Protein AF-A0AAW0JIJ4-F1 (afdb_monomer_lite)

Organism: Myodes glareolus (NCBI:txid447135)

Sequence (102 aa):
MRFAKKHNKEGLKKTQASNAKAMIACAEAIKALVKPQVVKPKVPKGPSHKPSRLAFIAHPKLGKQIRSFMPGVVGSKNQSPRFKPKHGPQRQLRLPKVPRPL

pLDDT: mean 72.73, std 14.58, range [45.72, 95.94]

Secondary structure (DSSP, 8-state):
-HHHHHHTTTTHHHHHHHHHHHHHHHHHHHHHHHSGGGS------PSPHHHHHHHHHH-TTTSHHHHHH-TTSS-----------------------PPPP-

Structure (mmCIF, N/CA/C/O backbone):
data_AF-A0AAW0JIJ4-F1
#
_entry.id   AF-A0AAW0JIJ4-F1
#
loop_
_atom_site.group_PDB
_atom_site.id
_atom_site.type_symbol
_atom_site.label_atom_id
_atom_site.label_alt_id
_atom_site.label_comp_id
_atom_site.label_asym_id
_atom_site.label_entity_id
_atom_site.label_seq_id
_atom_site.pdbx_PDB_ins_code
_atom_site.Cartn_x
_atom_site.Cartn_y
_atom_site.Cartn_z
_atom_site.occupancy
_atom_site.B_iso_or_equiv
_atom_site.auth_seq_id
_atom_site.auth_comp_id
_atom_site.auth_asym_id
_atom_site.auth_atom_id
_atom_site.pdbx_PDB_model_num
ATOM 1 N N . MET A 1 1 ? -34.547 11.414 13.249 1.00 81.56 1 MET A N 1
ATOM 2 C CA . MET A 1 1 ? -33.207 11.043 13.776 1.00 81.56 1 MET A CA 1
ATOM 3 C C . MET A 1 1 ? -32.451 12.222 14.432 1.00 81.56 1 MET A C 1
ATOM 5 O O . MET A 1 1 ? -31.273 12.421 14.161 1.00 81.56 1 MET A O 1
ATOM 9 N N . ARG A 1 2 ? -33.074 13.027 15.314 1.00 84.75 2 ARG A N 1
ATOM 10 C CA . ARG A 1 2 ? -32.368 14.144 15.9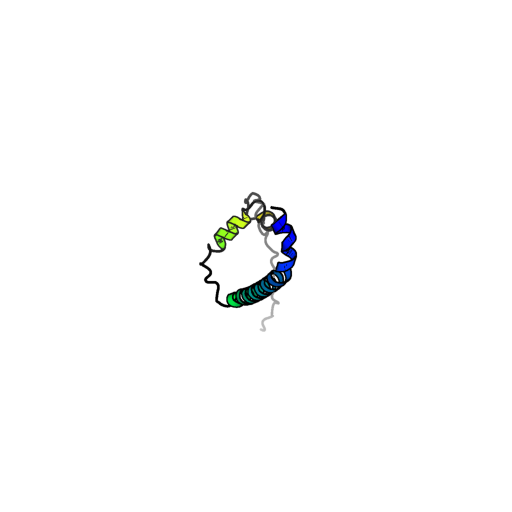96 1.00 84.75 2 ARG A CA 1
ATOM 11 C C . ARG A 1 2 ? -31.706 13.733 17.315 1.00 84.75 2 ARG A C 1
ATOM 13 O O . ARG A 1 2 ? -30.643 14.247 17.641 1.00 84.75 2 ARG A O 1
ATOM 20 N N . PHE A 1 3 ? -32.300 12.779 18.027 1.00 81.56 3 PHE A N 1
ATOM 21 C CA . PHE A 1 3 ? -31.826 12.337 19.339 1.00 81.56 3 PHE A CA 1
ATOM 22 C C . PHE A 1 3 ? -30.464 11.647 19.281 1.00 81.56 3 PHE A C 1
ATOM 24 O O . PHE A 1 3 ? -29.563 12.068 19.992 1.00 81.56 3 PHE A O 1
ATOM 31 N N . ALA A 1 4 ? -30.256 10.695 18.363 1.00 84.56 4 ALA A N 1
ATOM 32 C CA . ALA A 1 4 ? -28.953 10.046 18.192 1.00 84.56 4 ALA A CA 1
ATOM 33 C C . ALA A 1 4 ? -27.824 11.081 18.032 1.00 84.56 4 ALA A C 1
ATOM 35 O O . ALA A 1 4 ? -26.918 11.144 18.852 1.00 84.56 4 ALA A O 1
ATOM 36 N N . LYS A 1 5 ? -27.967 12.015 17.079 1.00 85.00 5 LYS A N 1
ATOM 37 C CA . LYS A 1 5 ? -26.973 13.066 16.806 1.00 85.00 5 LYS A CA 1
ATOM 38 C C . LYS A 1 5 ? -26.678 13.980 18.009 1.00 85.00 5 LYS A C 1
ATOM 40 O O . LYS A 1 5 ? -25.578 14.521 18.094 1.00 85.00 5 LYS A O 1
ATOM 45 N N . LYS A 1 6 ? -27.630 14.133 18.938 1.00 86.56 6 LYS A N 1
ATOM 46 C CA . LYS A 1 6 ? -27.484 14.913 20.178 1.00 86.56 6 LYS A CA 1
ATOM 47 C C . LYS A 1 6 ? -26.608 14.198 21.219 1.00 86.56 6 LYS A C 1
ATOM 49 O O . LYS A 1 6 ? -25.822 14.864 21.885 1.00 86.56 6 LYS A O 1
ATOM 54 N N . HIS A 1 7 ? -26.700 12.870 21.328 1.00 83.38 7 HIS A N 1
ATOM 55 C CA . HIS A 1 7 ? -25.998 12.075 22.352 1.00 83.38 7 HIS A CA 1
ATOM 56 C C . HIS A 1 7 ? -24.624 11.538 21.911 1.00 83.38 7 HIS A C 1
ATOM 58 O O . HIS A 1 7 ? -23.901 10.948 22.709 1.00 83.38 7 HIS A O 1
ATOM 64 N N . ASN A 1 8 ? -24.207 11.792 20.668 1.00 81.56 8 ASN A N 1
ATOM 65 C CA . ASN A 1 8 ? -22.920 11.339 20.123 1.00 81.56 8 ASN A CA 1
ATOM 66 C C . ASN A 1 8 ? -21.682 11.825 20.904 1.00 81.56 8 ASN A C 1
ATOM 68 O O . ASN A 1 8 ? -20.614 11.223 20.795 1.00 81.56 8 ASN A O 1
ATOM 72 N N . LYS A 1 9 ? -21.802 12.914 21.676 1.00 83.44 9 LYS A N 1
ATOM 73 C CA . LYS A 1 9 ? -20.700 13.455 22.487 1.00 83.44 9 LYS A CA 1
ATOM 74 C C . LYS A 1 9 ? -20.325 12.541 23.658 1.00 83.44 9 LYS A C 1
ATOM 76 O O . LYS A 1 9 ? -19.145 12.448 23.981 1.00 83.44 9 LYS A O 1
ATOM 81 N N . GLU A 1 10 ? -21.290 11.816 24.223 1.00 83.50 10 GLU A N 1
ATOM 82 C CA . GLU A 1 10 ? -21.082 10.920 25.372 1.00 83.50 10 GLU A CA 1
ATOM 83 C C . GLU A 1 10 ? -20.172 9.727 25.025 1.00 83.50 10 GLU A C 1
ATOM 85 O O . GLU A 1 10 ? -19.375 9.262 25.838 1.00 83.50 10 GLU A O 1
ATOM 90 N N . GLY A 1 11 ? -20.240 9.247 23.778 1.00 82.12 11 GLY A N 1
ATOM 91 C CA . GLY A 1 11 ? -19.422 8.133 23.284 1.00 82.12 11 GLY A CA 1
ATOM 92 C C . GLY A 1 11 ? -18.066 8.541 22.704 1.00 82.12 11 GLY A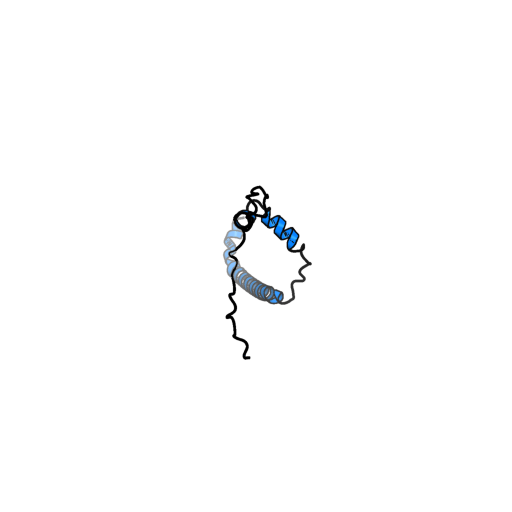 C 1
ATOM 93 O O . GLY A 1 11 ? -17.238 7.676 22.419 1.00 82.12 11 GLY A O 1
ATOM 94 N N . LEU A 1 12 ? -17.810 9.842 22.538 1.00 86.00 12 LEU A N 1
ATOM 95 C CA . LEU A 1 12 ? -16.690 10.340 21.737 1.00 86.00 12 LEU A CA 1
ATOM 96 C C . LEU A 1 12 ? -15.323 9.885 22.266 1.00 86.00 12 LEU A C 1
ATOM 98 O O . LEU A 1 12 ? -14.474 9.470 21.481 1.00 86.00 12 LEU A O 1
ATOM 102 N N . LYS A 1 13 ? -15.120 9.899 23.591 1.00 84.88 13 LYS A N 1
ATOM 103 C CA . LYS A 1 13 ? -13.848 9.484 24.215 1.00 84.88 13 LYS A CA 1
ATOM 104 C C . LYS A 1 13 ? -13.526 8.007 23.954 1.00 84.88 13 LYS A C 1
ATOM 106 O O . LYS A 1 13 ? -12.370 7.663 23.718 1.00 84.88 13 LYS A O 1
ATOM 111 N N . LYS A 1 14 ? -14.546 7.138 23.948 1.00 86.12 14 LYS A N 1
ATOM 112 C CA . LYS A 1 14 ? -14.394 5.700 23.666 1.00 86.12 14 LYS A CA 1
ATOM 113 C C . LYS A 1 14 ? -14.030 5.472 22.198 1.00 86.12 14 LYS A C 1
ATOM 115 O O . LYS A 1 14 ? -13.087 4.736 21.917 1.00 86.12 14 LYS A O 1
ATOM 120 N N . THR A 1 15 ? -14.707 6.177 21.291 1.00 89.75 15 THR A N 1
ATOM 121 C CA . THR A 1 15 ? -14.424 6.140 19.849 1.00 89.75 15 THR A CA 1
ATOM 122 C C . THR A 1 15 ? -13.035 6.691 19.519 1.00 89.75 15 THR A C 1
ATOM 124 O O . THR A 1 15 ? -12.327 6.143 18.681 1.00 89.75 15 THR A O 1
ATOM 127 N N . GLN A 1 16 ? -12.592 7.754 20.191 1.00 89.56 16 GLN A N 1
ATOM 128 C CA . GLN A 1 16 ? -11.262 8.321 19.965 1.00 89.56 16 GLN A CA 1
ATOM 129 C C . GLN A 1 16 ? -10.154 7.358 20.405 1.00 89.56 16 GLN A C 1
ATOM 131 O O . GLN A 1 16 ? -9.188 7.158 19.670 1.00 89.56 16 GLN A O 1
ATOM 136 N N . ALA A 1 17 ? -10.311 6.716 21.566 1.00 90.06 17 ALA A N 1
ATOM 137 C CA . ALA A 1 17 ? -9.351 5.731 22.054 1.00 90.06 17 ALA A CA 1
ATOM 138 C C . ALA A 1 17 ? -9.268 4.497 21.140 1.00 90.06 17 ALA A C 1
ATOM 140 O O . ALA A 1 17 ? -8.168 4.014 20.865 1.00 90.06 17 ALA A O 1
ATOM 141 N N . SER A 1 18 ? -10.400 3.998 20.628 1.00 92.44 18 SER A N 1
ATOM 142 C CA . SER A 1 18 ? -10.395 2.893 19.659 1.00 92.44 18 SER A CA 1
ATOM 143 C C . SER A 1 18 ? -9.764 3.299 18.328 1.00 92.44 18 SER A C 1
ATOM 145 O O . SER A 1 18 ? -8.981 2.534 17.770 1.00 92.44 18 SER A O 1
ATOM 147 N N . ASN A 1 19 ? -10.036 4.516 17.851 1.00 90.69 19 ASN A N 1
ATOM 148 C CA . ASN A 1 19 ? -9.466 5.021 16.602 1.00 90.69 19 ASN A CA 1
ATOM 149 C C . ASN A 1 19 ? -7.949 5.225 16.709 1.00 90.69 19 ASN A C 1
ATOM 151 O O . ASN A 1 19 ? -7.224 4.910 15.768 1.00 90.69 19 ASN A O 1
ATOM 155 N N . ALA A 1 20 ? -7.453 5.682 17.864 1.00 94.19 20 ALA A N 1
ATOM 156 C CA . ALA A 1 20 ? -6.019 5.790 18.120 1.00 94.19 20 ALA A CA 1
ATOM 157 C C . ALA A 1 20 ? -5.337 4.412 18.099 1.00 94.19 20 ALA A C 1
ATOM 159 O O . ALA A 1 20 ? -4.323 4.239 17.425 1.00 94.19 20 ALA A O 1
ATOM 160 N N . LYS A 1 21 ? -5.926 3.405 18.763 1.00 94.25 21 LYS A N 1
ATOM 161 C CA . LYS A 1 21 ? -5.421 2.020 18.729 1.00 94.25 21 LYS A CA 1
ATOM 162 C C . LYS A 1 21 ? -5.408 1.449 17.309 1.00 94.25 21 LYS A C 1
ATOM 164 O O . LYS A 1 21 ? -4.428 0.821 16.918 1.00 94.25 21 LYS A O 1
ATOM 169 N N . ALA A 1 22 ? -6.453 1.715 16.526 1.00 94.06 22 ALA A N 1
ATOM 170 C CA . ALA A 1 22 ? -6.521 1.299 15.129 1.00 94.06 22 ALA A CA 1
ATOM 171 C C . ALA A 1 22 ? -5.436 1.971 14.267 1.00 94.06 22 ALA A C 1
ATOM 173 O O . ALA A 1 22 ? -4.787 1.293 13.475 1.00 94.06 22 ALA A O 1
ATOM 174 N N . MET A 1 23 ? -5.174 3.273 14.447 1.00 95.94 23 MET A N 1
ATOM 175 C CA . MET A 1 23 ? -4.083 3.952 13.733 1.00 95.94 23 MET A CA 1
ATOM 176 C C . MET A 1 23 ? -2.705 3.390 14.088 1.00 95.94 23 MET A C 1
ATOM 178 O O . MET A 1 23 ? -1.876 3.230 13.193 1.00 95.94 23 MET A O 1
ATOM 182 N N . ILE A 1 24 ? -2.462 3.073 15.363 1.00 94.38 24 ILE A N 1
ATOM 183 C CA . ILE A 1 24 ? -1.200 2.464 15.807 1.00 94.38 24 ILE A CA 1
ATOM 184 C C . ILE A 1 24 ? -1.017 1.096 15.141 1.00 94.38 24 ILE A C 1
ATOM 186 O O . ILE A 1 24 ? 0.017 0.864 14.517 1.00 94.38 24 ILE A O 1
ATOM 190 N N . ALA A 1 25 ? -2.045 0.242 15.166 1.00 94.62 25 ALA A N 1
ATOM 191 C CA . ALA A 1 25 ? -2.014 -1.060 14.501 1.00 94.62 25 ALA A CA 1
ATOM 192 C C . ALA A 1 25 ? -1.767 -0.938 12.983 1.00 94.62 25 ALA A C 1
ATOM 194 O O . ALA A 1 25 ? -0.945 -1.666 12.425 1.00 94.62 25 ALA A O 1
ATOM 195 N N . CYS A 1 26 ? -2.409 0.024 12.309 1.00 92.75 26 CYS A N 1
ATOM 196 C CA . CYS A 1 26 ? -2.161 0.300 10.892 1.00 92.75 26 CYS A CA 1
ATOM 197 C C . CYS A 1 26 ? -0.718 0.764 10.637 1.00 92.75 26 CYS A C 1
ATOM 199 O O . CYS A 1 26 ? -0.094 0.336 9.668 1.00 92.75 26 CYS A O 1
ATOM 201 N N . ALA A 1 27 ? -0.160 1.618 11.497 1.00 92.94 27 ALA A N 1
ATOM 202 C CA . ALA A 1 27 ? 1.216 2.089 11.360 1.00 92.94 27 ALA A CA 1
ATOM 203 C C . ALA A 1 27 ? 2.236 0.956 11.561 1.00 92.94 27 ALA A C 1
ATOM 205 O O . ALA A 1 27 ? 3.233 0.887 10.838 1.00 92.94 27 ALA A O 1
ATOM 206 N N . GLU A 1 28 ? 1.989 0.054 12.511 1.00 89.69 28 GLU A N 1
ATOM 207 C CA . GLU A 1 28 ? 2.801 -1.147 12.725 1.00 89.69 28 GLU A CA 1
ATOM 208 C C . GLU A 1 28 ? 2.718 -2.104 11.534 1.00 89.69 28 GLU A C 1
ATOM 210 O O . GLU A 1 28 ? 3.757 -2.545 11.041 1.00 89.69 28 GLU A O 1
ATOM 215 N N . ALA A 1 29 ? 1.519 -2.334 10.996 1.00 89.19 29 ALA A N 1
ATOM 216 C CA . ALA A 1 29 ? 1.318 -3.146 9.799 1.00 89.19 29 ALA A CA 1
ATOM 217 C C . ALA A 1 29 ? 2.021 -2.554 8.566 1.00 89.19 29 ALA A C 1
ATOM 219 O O . ALA A 1 29 ? 2.654 -3.287 7.813 1.00 89.19 29 ALA A O 1
ATOM 220 N N . ILE A 1 30 ? 1.987 -1.229 8.376 1.00 89.12 30 ILE A N 1
ATOM 221 C CA . ILE A 1 30 ? 2.699 -0.565 7.272 1.00 89.12 30 ILE A CA 1
ATOM 222 C C . ILE A 1 30 ? 4.213 -0.687 7.455 1.00 89.12 30 ILE A C 1
ATOM 224 O O . ILE A 1 30 ? 4.912 -1.046 6.509 1.00 89.12 30 ILE A O 1
ATOM 228 N N . LYS A 1 31 ? 4.748 -0.462 8.663 1.00 87.88 31 LYS A N 1
ATOM 229 C CA . LYS A 1 31 ? 6.181 -0.688 8.947 1.00 87.88 31 LYS A CA 1
ATOM 230 C C . LYS A 1 31 ? 6.576 -2.141 8.671 1.00 87.88 31 LYS A C 1
ATOM 232 O O . LYS A 1 31 ? 7.644 -2.395 8.113 1.00 87.88 31 LYS A O 1
ATOM 237 N N . ALA A 1 32 ? 5.698 -3.073 9.025 1.00 83.94 32 ALA A N 1
ATOM 238 C CA . ALA A 1 32 ? 5.837 -4.493 8.760 1.00 83.94 32 ALA A CA 1
ATOM 239 C C . ALA A 1 32 ? 5.488 -4.901 7.323 1.00 83.94 32 ALA A C 1
ATOM 241 O O . ALA A 1 32 ? 5.667 -6.069 7.035 1.00 83.94 32 ALA A O 1
ATOM 242 N N . LEU A 1 33 ? 5.033 -4.000 6.437 1.00 79.25 33 LEU A N 1
ATOM 243 C CA . LEU A 1 33 ? 4.827 -4.212 4.990 1.00 79.25 33 LEU A CA 1
ATOM 244 C C . LEU A 1 33 ? 5.948 -3.580 4.148 1.00 79.25 33 LEU A C 1
ATOM 246 O O . LEU A 1 33 ? 6.386 -4.134 3.141 1.00 79.25 33 LEU A O 1
ATOM 250 N N . VAL A 1 34 ? 6.474 -2.442 4.591 1.00 75.38 34 VAL A N 1
ATOM 251 C CA . VAL A 1 34 ? 7.626 -1.789 3.960 1.00 75.38 34 VAL A CA 1
ATOM 252 C C . VAL A 1 34 ? 8.893 -2.641 4.123 1.00 75.38 34 VAL A C 1
ATOM 254 O O . VAL A 1 34 ? 9.707 -2.710 3.207 1.00 75.38 34 VAL A O 1
ATOM 257 N N . LYS A 1 35 ? 9.038 -3.357 5.246 1.00 67.62 35 LYS A N 1
ATOM 258 C CA . LYS A 1 35 ? 10.157 -4.283 5.504 1.00 67.62 35 LYS A CA 1
ATOM 259 C C . LYS A 1 35 ? 10.102 -5.661 4.794 1.00 67.62 35 LYS A C 1
ATOM 261 O O . LYS A 1 35 ? 11.159 -6.116 4.365 1.00 67.62 35 LYS A O 1
ATOM 266 N N . PRO A 1 36 ? 8.965 -6.361 4.607 1.00 63.47 36 PRO A N 1
ATOM 267 C CA . PRO A 1 36 ? 8.909 -7.690 3.990 1.00 63.47 36 PRO A CA 1
ATOM 268 C C . PRO A 1 36 ? 9.190 -7.703 2.492 1.00 63.47 36 PRO A C 1
ATOM 270 O O . PRO A 1 36 ? 9.327 -8.785 1.935 1.00 63.47 36 PRO A O 1
ATOM 273 N N . GLN A 1 37 ? 9.370 -6.553 1.835 1.00 59.28 37 GLN A N 1
ATOM 274 C CA . GLN A 1 37 ? 9.896 -6.528 0.463 1.00 59.28 37 GLN A CA 1
ATOM 275 C C . GLN A 1 37 ? 11.345 -7.050 0.353 1.00 59.28 37 GLN A C 1
ATOM 277 O O . GLN A 1 37 ? 11.828 -7.276 -0.753 1.00 59.28 37 GLN A O 1
ATOM 282 N N . VAL A 1 38 ? 12.026 -7.309 1.480 1.00 57.62 38 VAL A N 1
ATOM 283 C CA . VAL A 1 38 ? 13.291 -8.070 1.520 1.00 57.62 38 VAL A CA 1
ATOM 284 C C . VAL A 1 38 ? 13.078 -9.552 1.162 1.00 57.62 38 VAL A C 1
ATOM 286 O O . VAL A 1 38 ? 14.008 -10.228 0.714 1.00 57.62 38 VAL A O 1
ATOM 289 N N . VAL A 1 39 ? 11.849 -10.068 1.275 1.00 61.59 39 VAL A N 1
ATOM 290 C CA . VAL A 1 39 ? 11.481 -11.360 0.694 1.00 61.59 39 VAL A CA 1
ATOM 291 C C . VAL A 1 39 ? 11.296 -11.127 -0.798 1.00 61.59 39 VAL A C 1
ATOM 293 O O . VAL A 1 39 ? 10.277 -10.584 -1.216 1.00 61.59 39 VAL A O 1
ATOM 296 N N . LYS A 1 40 ? 12.335 -11.482 -1.568 1.00 63.78 40 LYS A N 1
ATOM 297 C CA . LYS A 1 40 ? 12.416 -11.411 -3.036 1.00 63.78 40 LYS A CA 1
ATOM 298 C C . LYS A 1 40 ? 11.019 -11.354 -3.659 1.00 63.78 40 LYS A C 1
ATOM 300 O O . LYS A 1 40 ? 10.322 -12.374 -3.597 1.00 63.78 40 LYS A O 1
ATOM 305 N N . PRO A 1 41 ? 10.601 -10.226 -4.267 1.00 64.38 41 PRO A N 1
ATOM 306 C CA . PRO A 1 41 ? 9.399 -10.246 -5.073 1.00 64.38 41 PRO A CA 1
ATOM 307 C C . PRO A 1 41 ? 9.581 -11.396 -6.054 1.00 64.38 41 PRO A C 1
ATOM 309 O O . PRO A 1 41 ? 10.609 -11.500 -6.729 1.00 64.38 41 PRO A O 1
ATOM 312 N N . LYS A 1 42 ? 8.634 -12.330 -6.049 1.00 68.19 42 LYS A N 1
ATOM 313 C CA . LYS A 1 42 ? 8.603 -13.462 -6.970 1.00 68.19 42 LYS A CA 1
ATOM 314 C C . LYS A 1 42 ? 8.196 -12.875 -8.316 1.00 68.19 42 LYS A C 1
ATOM 316 O O . LYS A 1 42 ? 7.070 -13.056 -8.755 1.00 68.19 42 LYS A O 1
ATOM 321 N N . VAL A 1 43 ? 9.067 -12.032 -8.878 1.00 64.31 43 VAL A N 1
ATOM 322 C CA . VAL A 1 43 ? 8.801 -11.263 -10.084 1.00 64.31 43 VAL A CA 1
ATOM 323 C C . VAL A 1 43 ? 8.562 -12.317 -11.152 1.00 64.31 43 VAL A C 1
ATOM 325 O O . VAL A 1 43 ? 9.496 -13.069 -11.463 1.00 64.31 43 VAL A O 1
ATOM 328 N N . PRO A 1 44 ? 7.331 -12.462 -11.673 1.00 67.81 44 PRO A N 1
ATOM 329 C CA . PRO A 1 44 ? 7.153 -13.286 -12.848 1.00 67.81 44 PRO A CA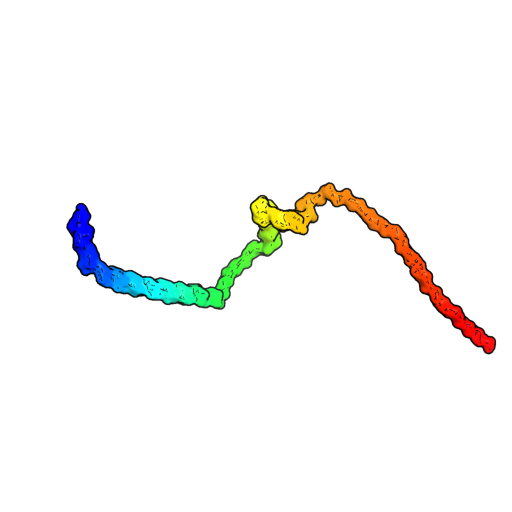 1
ATOM 330 C C . PRO A 1 44 ? 8.078 -12.686 -13.900 1.00 67.81 44 PRO A C 1
ATOM 332 O O .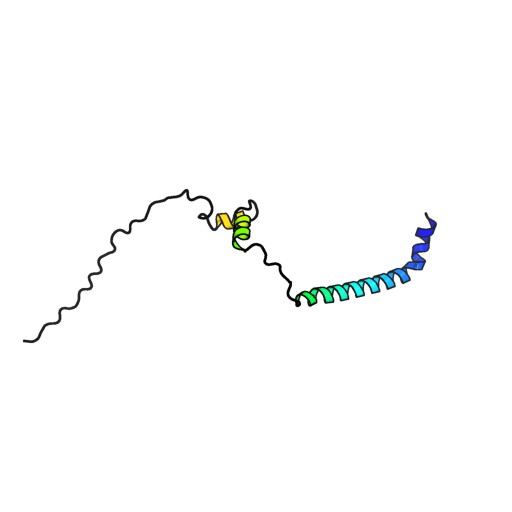 PRO A 1 44 ? 8.164 -11.461 -14.012 1.00 67.81 44 PRO A O 1
ATOM 335 N N . LYS A 1 45 ? 8.837 -13.533 -14.601 1.00 65.94 45 LYS A N 1
ATOM 336 C CA . LYS A 1 45 ? 9.694 -13.105 -15.710 1.00 65.94 45 LYS A CA 1
ATOM 337 C C . LYS A 1 45 ? 8.823 -12.269 -16.647 1.00 65.94 45 LYS A C 1
ATOM 339 O O . LYS A 1 45 ? 8.004 -12.819 -17.377 1.00 65.94 45 LYS A O 1
ATOM 344 N N . GLY A 1 46 ? 8.936 -10.946 -16.538 1.00 65.12 46 GLY A N 1
ATOM 345 C CA . GLY A 1 46 ? 8.145 -10.021 -17.332 1.00 65.12 46 GLY A CA 1
ATOM 346 C C . GLY A 1 46 ? 8.460 -10.219 -18.811 1.00 65.12 46 GLY A C 1
ATOM 347 O O . GLY A 1 46 ? 9.486 -10.831 -19.139 1.00 65.12 46 GLY A O 1
ATOM 348 N N . PRO A 1 47 ? 7.608 -9.711 -19.720 1.00 64.62 47 PRO A N 1
ATOM 349 C CA . PRO A 1 47 ? 7.927 -9.729 -21.140 1.00 64.62 47 PRO A CA 1
ATOM 350 C C . PRO A 1 47 ? 9.336 -9.167 -21.315 1.00 64.62 47 PRO A C 1
ATOM 352 O O . PRO A 1 47 ? 9.678 -8.141 -20.719 1.00 64.62 47 PRO A O 1
ATOM 355 N N . SER A 1 48 ? 10.172 -9.896 -22.059 1.00 66.56 48 SER A N 1
ATOM 356 C CA . SER A 1 48 ? 11.580 -9.544 -22.226 1.00 66.56 48 SER A CA 1
ATOM 357 C C . SER A 1 48 ? 11.708 -8.053 -22.559 1.00 66.56 48 SER A C 1
ATOM 359 O O . SER A 1 48 ? 10.885 -7.480 -23.270 1.00 66.56 48 SER A O 1
ATOM 361 N N . HIS A 1 49 ? 12.718 -7.380 -22.009 1.00 68.62 49 HIS A N 1
ATOM 362 C CA . HIS A 1 49 ? 12.818 -5.916 -22.088 1.00 68.62 49 HIS A CA 1
ATOM 363 C C . HIS A 1 49 ? 12.824 -5.364 -23.529 1.00 68.62 49 HIS A C 1
ATOM 365 O O . HIS A 1 49 ? 12.546 -4.184 -23.729 1.00 68.62 49 HIS A O 1
ATOM 371 N N . LYS A 1 50 ? 13.125 -6.192 -24.541 1.00 75.44 50 LYS A N 1
ATOM 372 C CA . LYS A 1 50 ? 13.221 -5.792 -25.953 1.00 75.44 50 LYS A CA 1
ATOM 373 C C . LYS A 1 50 ? 11.861 -5.393 -26.567 1.00 75.44 50 LYS A C 1
ATOM 375 O O . LYS A 1 50 ? 11.757 -4.240 -26.984 1.00 75.44 50 LYS A O 1
ATOM 380 N N . PRO A 1 51 ? 10.818 -6.248 -26.609 1.00 76.62 51 PRO A N 1
ATOM 381 C CA . PRO A 1 51 ? 9.494 -5.862 -27.110 1.00 76.62 51 PRO A CA 1
ATOM 382 C C . PRO A 1 51 ? 8.865 -4.709 -26.316 1.00 76.62 51 PRO A C 1
ATOM 384 O O . PRO A 1 51 ? 8.356 -3.764 -26.916 1.00 76.62 51 PRO A O 1
ATOM 387 N N . SER A 1 52 ? 8.984 -4.717 -24.985 1.00 81.00 52 SER A N 1
ATOM 388 C CA . SER A 1 52 ? 8.471 -3.636 -24.129 1.00 81.00 52 SER A CA 1
ATOM 389 C C . SER A 1 52 ? 9.139 -2.289 -24.436 1.00 81.00 52 SER A C 1
ATOM 391 O O . SER A 1 52 ? 8.480 -1.250 -24.464 1.00 81.00 52 SER A O 1
ATOM 393 N N . ARG A 1 53 ? 10.444 -2.297 -24.744 1.00 82.06 53 ARG A N 1
ATOM 394 C CA . ARG A 1 53 ? 11.192 -1.101 -25.154 1.00 82.06 53 ARG A CA 1
ATOM 395 C C . ARG A 1 53 ? 10.746 -0.583 -26.520 1.00 82.06 53 ARG A C 1
ATOM 397 O O . ARG A 1 53 ? 10.617 0.626 -26.680 1.00 82.06 53 ARG A O 1
ATOM 404 N N . LEU A 1 54 ? 10.488 -1.462 -27.488 1.00 83.94 54 LEU A N 1
ATOM 405 C CA . LEU A 1 54 ? 9.991 -1.050 -28.807 1.00 83.94 54 LEU A CA 1
ATOM 406 C C . LEU A 1 54 ? 8.595 -0.425 -28.713 1.00 83.94 54 LEU A C 1
ATOM 408 O O . LEU A 1 54 ? 8.371 0.638 -29.290 1.00 83.94 54 LEU A O 1
ATOM 412 N N . ALA A 1 55 ? 7.699 -1.014 -27.920 1.00 85.19 55 ALA A N 1
ATOM 413 C CA . ALA A 1 55 ? 6.380 -0.444 -27.654 1.00 85.19 55 ALA A CA 1
ATOM 414 C C . ALA A 1 55 ? 6.478 0.945 -26.993 1.00 85.19 55 ALA A C 1
ATOM 416 O O . ALA A 1 55 ? 5.780 1.875 -27.393 1.00 85.19 55 ALA A O 1
ATOM 417 N N . PHE A 1 56 ? 7.401 1.121 -26.041 1.00 83.94 56 PHE A N 1
ATOM 418 C CA . PHE A 1 56 ? 7.648 2.412 -25.391 1.00 83.94 56 PHE A CA 1
ATOM 419 C C . PHE A 1 56 ? 8.180 3.481 -26.362 1.00 83.94 56 PHE A C 1
ATOM 421 O O . PHE A 1 56 ? 7.756 4.636 -26.309 1.00 83.94 56 PHE A O 1
ATOM 428 N N . ILE A 1 57 ? 9.061 3.101 -27.295 1.00 85.31 57 ILE A N 1
ATOM 429 C CA . ILE A 1 57 ? 9.603 3.997 -28.332 1.00 85.31 57 ILE A CA 1
ATOM 430 C C . ILE A 1 57 ? 8.532 4.365 -29.370 1.00 85.31 57 ILE A C 1
ATOM 432 O O . ILE A 1 57 ? 8.463 5.521 -29.800 1.00 85.31 57 ILE A O 1
ATOM 436 N N . ALA A 1 58 ? 7.675 3.416 -29.751 1.00 85.25 58 ALA A N 1
ATOM 437 C CA . ALA A 1 58 ? 6.553 3.652 -30.658 1.00 85.25 58 ALA A CA 1
ATOM 438 C C . ALA A 1 58 ? 5.428 4.478 -30.003 1.00 85.25 58 ALA A C 1
ATOM 440 O O . ALA A 1 58 ? 4.637 5.106 -3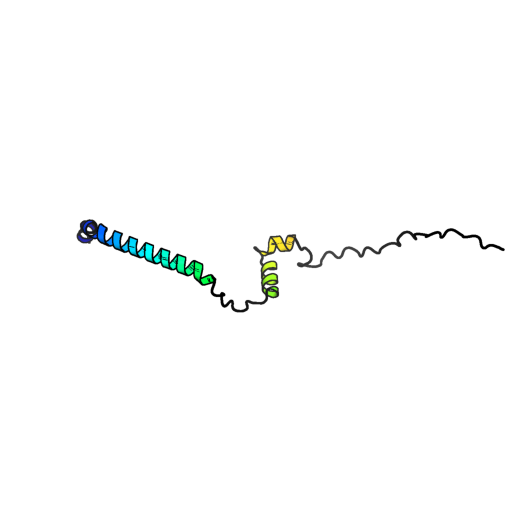0.705 1.00 85.25 58 ALA A O 1
ATOM 441 N N . HIS A 1 59 ? 5.373 4.536 -28.666 1.00 87.62 59 HIS A N 1
ATOM 442 C CA . HIS A 1 59 ? 4.303 5.221 -27.948 1.00 87.62 59 HIS A CA 1
ATOM 443 C C . HIS A 1 59 ? 4.294 6.735 -28.246 1.00 87.62 59 HIS A C 1
ATOM 445 O O . HIS A 1 59 ? 5.308 7.416 -28.041 1.00 87.62 59 HIS A O 1
ATOM 451 N N . PRO A 1 60 ? 3.165 7.320 -28.686 1.00 82.25 60 PRO A N 1
ATOM 452 C CA . PRO A 1 60 ? 3.127 8.681 -29.222 1.00 82.25 60 PRO A CA 1
ATOM 453 C C . PRO A 1 60 ? 3.547 9.742 -28.198 1.00 82.25 60 PRO A C 1
ATOM 455 O O . PRO A 1 60 ? 4.326 10.633 -28.538 1.00 82.25 60 PRO A O 1
ATOM 458 N N . LYS A 1 61 ? 3.125 9.600 -26.934 1.00 84.00 61 LYS A N 1
ATOM 459 C CA . LYS A 1 61 ? 3.457 10.542 -25.848 1.00 84.00 61 LYS A CA 1
ATOM 460 C C . LYS A 1 61 ? 4.802 10.250 -25.178 1.00 84.00 61 LYS A C 1
ATOM 462 O O . LYS A 1 61 ? 5.567 11.166 -24.911 1.00 84.00 61 LYS A O 1
ATOM 467 N N . LEU A 1 62 ? 5.090 8.973 -24.926 1.00 83.62 62 LEU A N 1
ATOM 468 C CA . LEU A 1 62 ? 6.211 8.550 -24.073 1.00 83.62 62 LEU A CA 1
ATOM 469 C C . LEU A 1 62 ? 7.515 8.398 -24.869 1.00 83.62 62 LEU A C 1
ATOM 471 O O . LEU A 1 62 ? 8.590 8.704 -24.367 1.00 83.62 62 LEU A O 1
ATOM 475 N N . GLY A 1 63 ? 7.428 8.012 -26.144 1.00 81.31 63 GLY A N 1
ATOM 476 C CA . GLY A 1 63 ? 8.590 7.828 -27.011 1.00 81.31 63 GLY A CA 1
ATOM 477 C C . GLY A 1 63 ? 9.077 9.097 -27.717 1.00 81.31 63 GLY A C 1
ATOM 478 O O . GLY A 1 63 ? 10.045 9.020 -28.469 1.00 81.31 63 GLY A O 1
ATOM 479 N N . LYS A 1 64 ? 8.445 10.266 -27.519 1.00 83.69 64 LYS A N 1
ATOM 480 C CA . LYS A 1 64 ? 8.780 11.505 -28.257 1.00 83.69 64 LYS A CA 1
ATOM 481 C C . LYS A 1 64 ? 10.244 11.912 -28.070 1.00 83.69 64 LYS A C 1
ATOM 483 O O . LYS A 1 64 ? 10.927 12.168 -29.054 1.00 83.69 64 LYS A O 1
ATOM 488 N N . GLN A 1 65 ? 10.719 11.901 -26.825 1.00 81.50 65 GLN A N 1
ATOM 489 C CA . GLN A 1 65 ? 12.089 12.285 -26.473 1.00 81.50 65 GLN A CA 1
ATOM 490 C C . GLN A 1 65 ? 13.134 11.287 -26.995 1.00 81.50 65 GLN A C 1
ATOM 492 O O . GLN A 1 65 ? 14.234 11.666 -27.389 1.00 81.50 65 GLN A O 1
ATOM 497 N N . ILE A 1 66 ? 12.784 10.000 -27.046 1.00 81.75 66 ILE A N 1
ATOM 498 C CA . ILE A 1 66 ? 13.688 8.960 -27.548 1.00 81.75 66 ILE A CA 1
ATOM 499 C C . ILE A 1 66 ? 13.778 9.019 -29.075 1.00 81.75 66 ILE A C 1
ATOM 501 O O . ILE A 1 66 ? 14.868 8.892 -29.629 1.00 81.75 66 ILE A O 1
ATOM 505 N N . ARG A 1 67 ? 12.655 9.267 -29.763 1.00 77.44 67 ARG A N 1
ATOM 506 C CA . ARG A 1 67 ? 12.621 9.433 -31.225 1.00 77.44 67 ARG A CA 1
ATOM 507 C C . ARG A 1 67 ? 13.397 10.664 -31.692 1.00 77.44 67 ARG A C 1
ATOM 509 O O . ARG A 1 67 ? 14.029 10.598 -32.737 1.00 77.44 67 ARG A O 1
ATOM 516 N N . SER A 1 68 ? 13.399 11.753 -30.919 1.00 75.00 68 SER A N 1
ATOM 517 C CA . SER A 1 68 ? 14.228 12.927 -31.231 1.00 75.00 68 SER A CA 1
ATOM 518 C C . SER A 1 68 ? 15.723 12.679 -31.019 1.00 75.00 68 SER A C 1
ATOM 520 O O . SER A 1 68 ? 16.536 13.257 -31.728 1.00 75.00 68 SER A O 1
ATOM 522 N N . PHE A 1 69 ? 16.091 11.822 -30.060 1.00 71.19 69 PHE A N 1
ATOM 523 C CA . PHE A 1 69 ? 17.489 11.490 -29.765 1.00 71.19 69 PHE A CA 1
ATOM 524 C C . PHE A 1 69 ? 18.066 10.424 -30.712 1.00 71.19 69 PHE A C 1
ATOM 526 O O . PHE A 1 69 ? 19.260 10.429 -30.997 1.00 71.19 69 PHE A O 1
ATOM 533 N N . MET A 1 70 ? 17.227 9.522 -31.234 1.00 66.12 70 MET A N 1
ATOM 534 C CA . MET A 1 70 ? 17.626 8.492 -32.198 1.00 66.12 70 MET A CA 1
ATOM 535 C C . MET A 1 70 ? 16.860 8.619 -33.524 1.00 66.12 70 MET A C 1
ATOM 537 O O . MET A 1 70 ? 15.936 7.836 -33.776 1.00 66.12 70 MET A O 1
ATOM 541 N N . PRO A 1 71 ? 17.270 9.536 -34.420 1.00 58.09 71 PRO A N 1
ATOM 542 C CA . PRO A 1 71 ? 16.612 9.721 -35.715 1.00 58.09 71 PRO A CA 1
ATOM 543 C C . PRO A 1 71 ? 16.686 8.482 -36.632 1.00 58.09 71 PRO A C 1
ATOM 545 O O . PRO A 1 71 ? 15.964 8.411 -37.617 1.00 58.09 71 PRO A O 1
ATOM 548 N N . GLY A 1 72 ? 17.515 7.478 -36.313 1.00 58.00 72 GLY A N 1
ATOM 549 C CA . GLY A 1 72 ? 17.697 6.265 -37.123 1.00 58.00 72 GLY A CA 1
ATOM 550 C C . GLY A 1 72 ? 16.715 5.111 -36.873 1.00 58.00 72 GLY A C 1
ATOM 551 O O . GLY A 1 72 ? 16.773 4.125 -37.601 1.00 58.00 72 GLY A O 1
ATOM 552 N N . VAL A 1 73 ? 15.831 5.183 -35.866 1.00 58.34 73 VAL A N 1
ATOM 553 C CA . VAL A 1 73 ? 14.857 4.097 -35.576 1.00 58.34 73 VAL A CA 1
ATOM 554 C C . VAL A 1 73 ? 13.494 4.336 -36.230 1.00 58.34 73 VAL A C 1
ATOM 556 O O . VAL A 1 73 ? 12.730 3.395 -36.431 1.00 58.34 73 VAL A O 1
ATOM 559 N N . VAL A 1 74 ? 13.201 5.572 -36.631 1.00 57.91 74 VAL A N 1
ATOM 560 C CA . VAL A 1 74 ? 12.003 5.910 -37.403 1.00 57.91 74 VAL A CA 1
ATOM 561 C C . VAL A 1 74 ? 12.441 6.358 -38.787 1.00 57.91 74 VAL A C 1
ATOM 563 O O . VAL A 1 74 ? 12.846 7.494 -38.975 1.00 57.91 74 VAL A O 1
ATOM 566 N N . GLY A 1 75 ? 12.343 5.444 -39.752 1.00 50.56 75 GLY A N 1
ATOM 567 C CA . GLY A 1 75 ? 12.370 5.771 -41.175 1.00 50.56 75 GLY A CA 1
ATOM 568 C C . GLY A 1 75 ? 13.709 6.292 -41.693 1.00 50.56 75 GLY A C 1
ATOM 569 O O . GLY A 1 75 ? 13.954 7.491 -41.754 1.00 50.56 75 GLY A O 1
ATOM 570 N N . SER A 1 76 ? 14.523 5.372 -42.209 1.00 55.59 76 SER A N 1
ATOM 571 C CA . SER A 1 76 ? 15.530 5.686 -43.223 1.00 55.59 76 SER A CA 1
ATOM 572 C C . SER A 1 76 ? 14.862 6.402 -44.406 1.00 55.59 76 SER A C 1
ATOM 574 O O . SER A 1 76 ? 14.261 5.762 -45.267 1.00 55.59 76 SER A O 1
ATOM 576 N N . LYS A 1 77 ? 14.916 7.736 -44.431 1.00 51.56 77 LYS A N 1
ATOM 577 C CA . LYS A 1 77 ? 14.622 8.541 -45.628 1.00 51.56 77 LYS A CA 1
ATOM 578 C C . LYS A 1 77 ? 15.658 9.620 -45.924 1.00 51.56 77 LYS A C 1
ATOM 580 O O . LYS A 1 77 ? 15.452 10.405 -46.835 1.00 51.56 77 LYS A O 1
ATOM 585 N N . ASN A 1 78 ? 16.812 9.581 -45.261 1.00 49.16 78 ASN A N 1
ATOM 586 C CA . ASN A 1 78 ? 17.961 10.390 -45.651 1.00 49.16 78 ASN A CA 1
ATOM 587 C C . ASN A 1 78 ? 19.123 9.458 -46.008 1.00 49.16 78 ASN A C 1
ATOM 589 O O . ASN A 1 78 ? 20.083 9.316 -45.254 1.00 49.16 78 ASN A O 1
ATOM 593 N N . GLN A 1 79 ? 19.029 8.795 -47.164 1.00 58.09 79 GLN A N 1
ATOM 594 C CA . GLN A 1 79 ? 20.251 8.397 -47.856 1.00 58.09 79 GLN A CA 1
ATOM 595 C C . GLN A 1 79 ? 20.906 9.687 -48.360 1.00 58.09 79 GLN A C 1
ATOM 597 O O . GLN A 1 79 ? 20.467 10.252 -49.354 1.00 58.09 79 GLN A O 1
ATOM 602 N N . SER A 1 80 ? 21.938 10.150 -47.660 1.00 49.50 80 SER A N 1
ATOM 603 C CA . SER A 1 80 ? 22.875 11.155 -48.170 1.00 49.50 80 SER A CA 1
ATOM 604 C C . SER A 1 80 ? 24.284 10.563 -48.187 1.00 49.50 80 SER A C 1
ATOM 606 O O . SER A 1 80 ? 24.583 9.645 -47.419 1.00 49.50 80 SER A O 1
ATOM 608 N N . PRO A 1 81 ? 25.104 10.974 -49.163 1.00 46.66 81 PRO A N 1
ATOM 609 C CA . PRO A 1 81 ? 25.860 10.054 -49.997 1.00 46.66 81 PRO A CA 1
ATOM 610 C C . PRO A 1 81 ? 27.069 9.476 -49.273 1.00 46.66 81 PRO A C 1
ATOM 612 O O . PRO A 1 81 ? 27.726 10.141 -48.476 1.00 46.66 81 PRO A O 1
ATOM 615 N N . ARG A 1 82 ? 27.385 8.223 -49.619 1.00 46.09 82 ARG A N 1
ATOM 616 C CA . ARG A 1 82 ? 28.628 7.539 -49.250 1.00 46.09 82 ARG A CA 1
ATOM 617 C C . ARG A 1 82 ? 29.807 8.488 -49.468 1.00 46.09 82 ARG A C 1
ATOM 619 O O . ARG A 1 82 ? 30.175 8.760 -50.611 1.00 46.09 82 ARG A O 1
ATOM 626 N N . PHE A 1 83 ? 30.409 8.960 -48.379 1.00 45.72 83 PHE A N 1
ATOM 627 C CA . PHE A 1 83 ? 31.698 9.632 -48.420 1.00 45.72 83 PHE A CA 1
ATOM 628 C C . PHE A 1 83 ? 32.707 8.594 -48.919 1.00 45.72 83 PHE A C 1
ATOM 630 O O . PHE A 1 83 ? 33.128 7.712 -48.173 1.00 45.72 83 PHE A O 1
ATOM 637 N N . LYS A 1 84 ? 33.028 8.617 -50.216 1.00 51.94 84 LYS A N 1
ATOM 638 C CA . LYS A 1 84 ? 34.152 7.836 -50.729 1.00 51.94 84 LYS A CA 1
ATOM 639 C C . LYS A 1 84 ? 35.412 8.509 -50.186 1.00 51.94 84 LYS A C 1
ATOM 641 O O . LYS A 1 84 ? 35.621 9.681 -50.508 1.00 51.94 84 LYS A O 1
ATOM 646 N N . PRO A 1 85 ? 36.235 7.836 -49.365 1.00 47.81 85 PRO A N 1
ATOM 647 C CA . PRO A 1 85 ? 37.489 8.424 -48.937 1.00 47.81 85 PRO A CA 1
ATOM 648 C C . PRO A 1 85 ? 38.361 8.593 -50.182 1.00 47.81 85 PRO A C 1
ATOM 650 O O . PRO A 1 85 ? 38.783 7.618 -50.802 1.00 47.81 85 PRO A O 1
ATOM 653 N N . LYS A 1 86 ? 38.580 9.846 -50.592 1.00 57.66 86 LYS A N 1
ATOM 654 C CA . LYS A 1 86 ? 39.650 10.170 -51.532 1.00 57.66 86 LYS A CA 1
ATOM 655 C C . LYS A 1 86 ? 40.962 9.794 -50.847 1.00 57.66 86 LYS A C 1
ATOM 657 O O . LYS A 1 86 ? 41.133 10.080 -49.664 1.00 57.66 86 LYS A O 1
ATOM 662 N N . HIS A 1 87 ? 41.821 9.099 -51.587 1.00 52.44 87 HIS A N 1
ATOM 663 C CA . HIS A 1 87 ? 43.115 8.592 -51.147 1.00 52.44 87 HIS A CA 1
ATOM 664 C C . HIS A 1 87 ? 43.823 9.553 -50.182 1.00 52.44 87 HIS A C 1
ATOM 666 O O . HIS A 1 87 ? 44.035 10.722 -50.499 1.00 52.44 87 HIS A O 1
ATOM 672 N N . GLY A 1 88 ? 44.162 9.047 -48.993 1.00 51.03 88 GLY A N 1
ATOM 673 C CA . GLY A 1 88 ? 44.975 9.779 -48.030 1.00 51.03 88 GLY A CA 1
ATOM 674 C C . GLY A 1 88 ? 46.375 10.060 -48.590 1.00 51.03 88 GLY A C 1
ATOM 675 O O . GLY A 1 88 ? 46.835 9.337 -49.479 1.00 51.03 88 GLY A O 1
ATOM 676 N N . PRO A 1 89 ? 47.069 11.094 -48.087 1.00 52.81 89 PRO A N 1
ATOM 677 C CA . PRO A 1 89 ? 48.406 11.425 -48.552 1.00 52.81 89 PRO A CA 1
ATOM 678 C C . PRO A 1 89 ? 49.350 10.255 -48.267 1.00 52.81 89 PRO A C 1
ATOM 680 O O . PRO A 1 89 ? 49.470 9.785 -47.133 1.00 52.81 89 PRO A O 1
ATOM 683 N N . GLN A 1 90 ? 50.015 9.785 -49.320 1.00 57.44 90 GLN A N 1
ATOM 684 C CA . GLN A 1 90 ? 51.050 8.765 -49.270 1.00 57.44 90 GLN A CA 1
ATOM 685 C C . GLN A 1 90 ? 52.185 9.278 -48.371 1.00 57.44 90 GLN A C 1
ATOM 687 O O . GLN A 1 90 ? 53.010 10.090 -48.789 1.00 57.44 90 GLN A O 1
ATOM 692 N N . ARG A 1 91 ? 52.214 8.844 -47.105 1.00 52.31 91 ARG A N 1
ATOM 693 C CA . ARG A 1 91 ? 53.346 9.090 -46.207 1.00 52.31 91 ARG A CA 1
ATOM 694 C C . ARG A 1 91 ? 54.545 8.320 -46.755 1.00 52.31 91 ARG A C 1
ATOM 696 O O . ARG A 1 91 ? 54.701 7.134 -46.482 1.00 52.31 91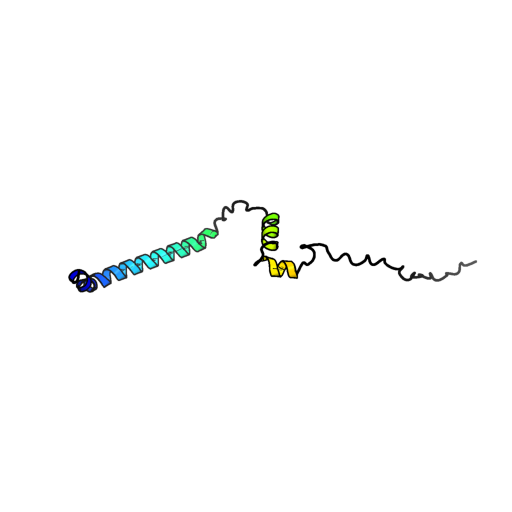 ARG A O 1
ATOM 703 N N . GLN A 1 92 ? 55.375 8.982 -47.557 1.00 60.12 92 GLN A N 1
ATOM 704 C CA . GLN A 1 92 ? 56.684 8.456 -47.921 1.00 60.12 92 GLN A CA 1
ATOM 705 C C . GLN A 1 92 ? 57.565 8.464 -46.668 1.00 60.12 92 GLN A C 1
ATOM 707 O O . GLN A 1 92 ? 58.150 9.485 -46.310 1.00 60.12 92 GLN A O 1
ATOM 712 N N . LEU A 1 93 ? 57.658 7.322 -45.991 1.00 55.03 93 LEU A N 1
ATOM 713 C CA . LEU A 1 93 ? 58.732 7.061 -45.039 1.00 55.03 93 LEU A CA 1
ATOM 714 C C . LEU A 1 93 ? 60.022 6.900 -45.849 1.00 55.03 93 LEU A C 1
ATOM 716 O O . LEU A 1 93 ? 60.333 5.820 -46.347 1.00 55.03 93 LEU A O 1
ATOM 720 N N . ARG A 1 94 ? 60.752 8.001 -46.045 1.00 54.47 94 ARG A N 1
ATOM 721 C CA . ARG A 1 94 ? 62.108 7.951 -46.594 1.00 54.47 94 ARG A CA 1
ATOM 722 C C . ARG A 1 94 ? 63.019 7.323 -45.539 1.00 54.47 94 ARG A C 1
ATOM 724 O O . ARG A 1 94 ? 63.337 7.969 -44.546 1.00 54.47 94 ARG A O 1
ATOM 731 N N . LEU A 1 95 ? 63.421 6.068 -45.745 1.00 59.03 95 LEU A N 1
ATOM 732 C CA . LEU A 1 95 ? 64.524 5.470 -44.991 1.00 59.03 95 LEU A CA 1
ATOM 733 C C . LEU A 1 95 ? 65.826 6.235 -45.301 1.00 59.03 95 LEU A C 1
ATOM 735 O O . LEU A 1 95 ? 66.088 6.510 -46.478 1.00 59.03 95 LEU A O 1
ATOM 739 N N . PRO A 1 96 ? 66.668 6.550 -44.300 1.00 60.34 96 PRO A N 1
ATOM 740 C CA . PRO A 1 96 ? 67.998 7.079 -44.557 1.00 60.34 96 PRO A CA 1
ATOM 741 C C . PRO A 1 96 ? 68.862 6.003 -45.223 1.00 60.34 96 PRO A C 1
ATOM 743 O O . PRO A 1 96 ? 68.881 4.839 -44.820 1.00 60.34 96 PRO A O 1
ATOM 746 N N . LYS A 1 97 ? 69.567 6.397 -46.283 1.00 65.81 97 LYS A N 1
ATOM 747 C CA . LYS A 1 97 ? 70.452 5.520 -47.048 1.00 65.81 97 LYS A CA 1
ATOM 748 C C . LYS A 1 97 ? 71.755 5.347 -46.267 1.00 65.81 97 LYS A C 1
ATOM 750 O O . LYS A 1 97 ? 72.527 6.292 -46.151 1.00 65.81 97 LYS A O 1
ATOM 755 N N . VAL A 1 98 ? 71.979 4.157 -45.716 1.00 64.00 98 VAL A N 1
ATOM 756 C CA . VAL A 1 98 ? 73.238 3.807 -45.041 1.00 64.00 98 VAL A CA 1
ATOM 757 C C . VAL A 1 98 ? 74.283 3.448 -46.112 1.00 64.00 98 VAL A C 1
ATOM 759 O O . VAL A 1 98 ? 73.962 2.647 -46.998 1.00 64.00 98 VAL A O 1
ATOM 762 N N . PRO A 1 99 ? 75.508 4.004 -46.084 1.00 61.97 99 PRO A N 1
ATOM 763 C CA . PRO A 1 99 ? 76.577 3.567 -46.975 1.00 61.97 99 PRO A CA 1
ATOM 764 C C . PRO A 1 99 ? 77.101 2.192 -46.539 1.00 61.97 99 PRO A C 1
ATOM 766 O O . PRO A 1 99 ? 77.349 1.961 -45.358 1.00 61.97 99 PRO A O 1
ATOM 769 N N . ARG A 1 100 ? 77.274 1.279 -47.501 1.00 65.06 100 ARG A N 1
ATOM 770 C CA . ARG A 1 100 ? 77.994 0.014 -47.293 1.00 65.06 100 ARG A CA 1
ATOM 771 C C . ARG A 1 100 ? 79.508 0.285 -47.316 1.00 65.06 100 ARG A C 1
ATOM 773 O O . ARG A 1 100 ? 79.934 0.993 -48.228 1.00 65.06 100 ARG A O 1
ATOM 780 N N . PRO A 1 101 ? 80.302 -0.251 -46.372 1.00 64.81 101 PRO A N 1
ATOM 781 C CA . PRO A 1 101 ? 81.756 -0.206 -46.468 1.00 64.81 101 PRO A CA 1
ATOM 782 C C . PRO A 1 101 ? 82.271 -1.175 -47.545 1.00 64.81 101 PRO A C 1
ATOM 784 O O . PRO A 1 101 ? 81.609 -2.174 -47.836 1.00 64.81 101 PRO A O 1
ATOM 787 N N . LEU A 1 102 ? 83.413 -0.806 -48.138 1.00 60.47 102 LEU A N 1
ATOM 788 C CA . LEU A 1 102 ? 84.171 -1.540 -49.161 1.00 60.47 102 LEU A CA 1
ATOM 789 C C . LEU A 1 102 ? 84.822 -2.808 -48.601 1.00 60.47 102 LEU A C 1
ATOM 791 O O . LEU A 1 102 ? 85.297 -2.748 -47.445 1.00 60.47 102 LEU A O 1
#

Foldseek 3Di:
DVVVVVCVVVCVVVVVVVVVVVVVVVVVVVVVVVPCPVVPPPPDPPDPVVVVVVCQCVDPPRNPVVCVVCVPVPDDPDPDDDPDPDDDDDPPPDDDDDDDDD

Radius of gyration: 38.24 Å; chains: 1; bounding box: 117×28×77 Å